Protein AF-A0AAN7PY19-F1 (afdb_monomer_lite)

Foldseek 3Di:
DFDQKDKDQAEAWFKAWPPPRHTDDPVSYRHIDIGGRHPVDDTDIDGAQEKDKDFDDAPEQDPPDPDDDPPPPPGYHSVPGDMDIDHHHIPQRKHKYKDKAAPVDDPPCVVVVRIDIDIDIDGDD

Radius of gyration: 19.18 Å; chains: 1; bounding box: 53×42×46 Å

Sequence (125 aa):
MGARSVDVYFPEAPWFDYYTGDKLPSTWNKSYATVAAPLSTIPLFIRGGYILPEQAPATTTTKSARQFVLTLSVFVNSRLNPFGLIIALDEQGEASGSLFWDDGDSVDTIEKENYFLAKYTYSKE

pLDDT: mean 85.36, std 18.68, range [32.56, 98.25]

Organism: Mycteria americana (NCBI:txid33587)

Structure (mmCIF, N/CA/C/O backbone):
data_AF-A0AAN7PY19-F1
#
_entry.id   AF-A0AAN7PY19-F1
#
loop_
_atom_site.group_PDB
_atom_site.id
_atom_site.type_symbol
_atom_site.label_atom_id
_atom_site.label_alt_id
_atom_site.label_comp_id
_atom_site.label_asym_id
_atom_site.label_entity_id
_atom_site.label_seq_id
_atom_site.pdbx_PDB_ins_code
_atom_site.Cartn_x
_atom_site.Cartn_y
_atom_site.Cartn_z
_atom_site.occupancy
_atom_site.B_iso_or_equiv
_atom_site.auth_seq_id
_atom_site.auth_comp_id
_atom_site.auth_asym_id
_atom_site.auth_atom_id
_atom_site.pdbx_PDB_model_num
ATOM 1 N N . MET A 1 1 ? 10.216 17.914 -24.699 1.00 50.31 1 MET A N 1
ATOM 2 C CA . MET A 1 1 ? 9.909 17.289 -23.392 1.00 50.31 1 MET A CA 1
ATOM 3 C C . MET A 1 1 ? 8.891 16.180 -23.609 1.00 50.31 1 MET A C 1
ATOM 5 O O . MET A 1 1 ? 8.025 16.356 -24.456 1.00 50.31 1 MET A O 1
ATOM 9 N N . GLY A 1 2 ? 9.009 15.049 -22.909 1.00 75.62 2 GLY A N 1
ATOM 10 C CA . GLY A 1 2 ? 8.122 13.900 -23.126 1.00 75.62 2 GLY A CA 1
ATOM 11 C C . GLY A 1 2 ? 8.669 12.571 -22.612 1.00 75.62 2 GLY A C 1
ATOM 12 O O . GLY A 1 2 ? 8.530 11.575 -23.312 1.00 75.62 2 GLY A O 1
ATOM 13 N N . ALA A 1 3 ? 9.300 12.545 -21.432 1.00 82.31 3 ALA A N 1
ATOM 14 C CA . ALA A 1 3 ? 9.739 11.283 -20.836 1.00 82.31 3 ALA A CA 1
ATOM 15 C C . ALA A 1 3 ? 8.540 10.327 -20.681 1.00 82.31 3 ALA A C 1
ATOM 17 O O . ALA A 1 3 ? 7.414 10.762 -20.411 1.00 82.31 3 ALA A O 1
ATOM 18 N N . ARG A 1 4 ? 8.779 9.043 -20.949 1.00 92.88 4 ARG A N 1
ATOM 19 C CA . ARG A 1 4 ? 7.794 7.949 -20.847 1.00 92.88 4 ARG A CA 1
ATOM 20 C C . ARG A 1 4 ? 8.277 6.843 -19.914 1.00 92.88 4 ARG A C 1
ATOM 22 O O . ARG A 1 4 ? 7.735 5.743 -19.925 1.00 92.88 4 ARG A O 1
ATOM 29 N N . SER A 1 5 ? 9.322 7.134 -19.154 1.00 95.62 5 SER A N 1
ATOM 30 C CA . SER A 1 5 ? 9.946 6.242 -18.195 1.00 95.62 5 SER A CA 1
ATOM 31 C C . SER A 1 5 ? 10.598 7.058 -17.088 1.00 95.62 5 SER A C 1
ATOM 33 O O . SER A 1 5 ? 10.902 8.241 -17.275 1.00 95.62 5 SER A O 1
ATOM 35 N N . VAL A 1 6 ? 10.800 6.420 -15.943 1.00 95.25 6 VAL A N 1
ATOM 36 C CA . VAL A 1 6 ? 11.443 7.002 -14.766 1.00 95.25 6 VAL A CA 1
ATOM 37 C C . VAL A 1 6 ? 12.299 5.938 -14.086 1.00 95.25 6 VAL A C 1
ATOM 39 O O . VAL A 1 6 ? 11.898 4.778 -14.018 1.00 95.25 6 VAL A O 1
ATOM 42 N N . ASP A 1 7 ? 13.475 6.328 -13.601 1.00 97.00 7 ASP A N 1
ATOM 43 C CA . ASP A 1 7 ? 14.305 5.457 -12.771 1.00 97.00 7 ASP A CA 1
ATOM 44 C C . ASP A 1 7 ? 13.805 5.518 -11.327 1.00 97.00 7 ASP A C 1
ATOM 46 O O . ASP A 1 7 ? 13.740 6.588 -10.719 1.00 97.00 7 ASP A O 1
ATOM 50 N N . VAL A 1 8 ? 13.432 4.361 -10.786 1.00 97.25 8 VAL A N 1
ATOM 51 C CA . VAL A 1 8 ? 12.865 4.213 -9.443 1.00 97.25 8 VAL A CA 1
ATOM 52 C C . VAL A 1 8 ? 13.800 3.351 -8.615 1.00 97.25 8 VAL A C 1
ATOM 54 O O . VAL A 1 8 ? 14.204 2.278 -9.057 1.00 97.25 8 VAL A O 1
ATOM 57 N N . TYR A 1 9 ? 14.133 3.808 -7.411 1.00 98.00 9 TYR A N 1
ATOM 58 C CA . TYR A 1 9 ? 14.809 2.975 -6.424 1.00 98.00 9 TYR A CA 1
ATOM 59 C C . TYR A 1 9 ? 13.787 2.150 -5.647 1.00 98.00 9 TYR A C 1
ATOM 61 O O . TYR A 1 9 ? 12.854 2.716 -5.074 1.00 98.00 9 TYR A O 1
ATOM 69 N N . PHE A 1 10 ? 13.995 0.839 -5.575 1.00 98.19 10 PHE A N 1
ATOM 70 C CA . PHE A 1 10 ? 13.167 -0.075 -4.795 1.00 98.19 10 PHE A CA 1
ATOM 71 C C . PHE A 1 10 ? 13.931 -0.540 -3.543 1.00 98.19 10 PHE A C 1
ATOM 73 O O . PHE A 1 10 ? 14.919 -1.270 -3.653 1.00 98.19 10 PHE A O 1
ATOM 80 N N . PRO A 1 11 ? 13.505 -0.125 -2.334 1.00 97.81 11 PRO A N 1
ATOM 81 C CA . PRO A 1 11 ? 14.076 -0.598 -1.071 1.00 97.81 11 PRO A CA 1
ATOM 82 C C . PRO A 1 11 ? 13.900 -2.105 -0.838 1.00 97.81 11 PRO A C 1
ATOM 84 O O . PRO A 1 11 ? 13.160 -2.765 -1.563 1.00 97.81 11 PRO A O 1
ATOM 87 N N . GLU A 1 12 ? 14.528 -2.615 0.230 1.00 96.50 12 GLU A N 1
ATOM 88 C CA . GLU A 1 12 ? 14.448 -4.025 0.637 1.00 96.50 12 GLU A CA 1
ATOM 89 C C . GLU A 1 12 ? 13.019 -4.489 0.946 1.00 96.50 12 GLU A C 1
ATOM 91 O O . GLU A 1 12 ? 12.528 -4.290 2.062 1.00 96.50 12 GLU A O 1
ATOM 96 N N . ALA A 1 13 ? 12.353 -5.082 -0.046 1.00 96.31 13 ALA A N 1
ATOM 97 C CA . ALA A 1 13 ? 11.045 -5.719 0.075 1.00 96.31 13 ALA A CA 1
ATOM 98 C C . ALA A 1 13 ? 10.630 -6.399 -1.244 1.00 96.31 13 ALA A C 1
ATOM 100 O O . ALA A 1 13 ? 11.119 -6.032 -2.317 1.00 96.31 13 ALA A O 1
ATOM 101 N N . PRO A 1 14 ? 9.655 -7.321 -1.201 1.00 96.62 14 PRO A N 1
ATOM 102 C CA . PRO A 1 14 ? 8.835 -7.604 -2.368 1.00 96.62 14 PRO A CA 1
ATOM 103 C C . PRO A 1 14 ? 7.953 -6.390 -2.696 1.00 96.62 14 PRO A C 1
ATOM 105 O O . PRO A 1 14 ? 7.377 -5.760 -1.807 1.00 96.62 14 PRO A O 1
ATOM 108 N N . TRP A 1 15 ? 7.832 -6.084 -3.984 1.00 98.12 15 TRP A N 1
ATOM 109 C CA . TRP A 1 15 ? 7.018 -4.988 -4.509 1.00 98.12 15 TRP A CA 1
ATOM 110 C C . TRP A 1 15 ? 6.031 -5.526 -5.540 1.00 98.12 15 TRP A C 1
ATOM 112 O O . TRP A 1 15 ? 6.348 -6.476 -6.256 1.00 98.12 15 TRP A O 1
ATOM 122 N N . PHE A 1 16 ? 4.854 -4.916 -5.618 1.00 97.81 16 PHE A N 1
ATOM 123 C CA . PHE A 1 16 ? 3.777 -5.301 -6.526 1.00 97.81 16 PHE A CA 1
ATOM 124 C C . PHE A 1 16 ? 3.303 -4.085 -7.317 1.00 97.81 16 PHE A C 1
ATOM 126 O O . PHE A 1 16 ? 3.230 -2.989 -6.759 1.00 97.81 16 PHE A O 1
ATOM 133 N N . ASP A 1 17 ? 2.978 -4.263 -8.595 1.00 96.94 17 ASP A N 1
ATOM 134 C CA . ASP A 1 17 ? 2.302 -3.230 -9.382 1.00 96.94 17 ASP A CA 1
ATOM 135 C C . ASP A 1 17 ? 0.888 -3.004 -8.826 1.00 96.94 17 ASP A C 1
ATOM 137 O O . ASP A 1 17 ? 0.125 -3.954 -8.650 1.00 96.94 17 ASP A O 1
ATOM 141 N N . TYR A 1 18 ? 0.539 -1.752 -8.517 1.00 94.94 18 TYR A N 1
ATOM 142 C CA . TYR A 1 18 ? -0.764 -1.422 -7.930 1.00 94.94 18 TYR A CA 1
ATOM 143 C C . TYR A 1 18 ? -1.937 -1.752 -8.867 1.00 94.94 18 TYR A C 1
ATOM 145 O O . TYR A 1 18 ? -3.010 -2.121 -8.398 1.00 94.94 18 TYR A O 1
ATOM 153 N N . TYR A 1 19 ? -1.753 -1.610 -10.180 1.00 93.19 19 TYR A N 1
ATOM 154 C CA . TYR A 1 19 ? -2.830 -1.744 -11.156 1.00 93.19 19 TYR A CA 1
ATOM 155 C C . TYR A 1 19 ? -3.070 -3.194 -11.569 1.00 93.19 19 TYR A C 1
ATOM 157 O O . TYR A 1 19 ? -4.222 -3.579 -11.765 1.00 93.19 19 TYR A O 1
ATOM 165 N N . THR A 1 20 ? -2.008 -3.988 -11.735 1.00 94.00 20 THR A N 1
ATOM 166 C CA . THR A 1 20 ? -2.132 -5.393 -12.162 1.00 94.00 20 THR A CA 1
ATOM 167 C C . THR A 1 20 ? -2.090 -6.384 -11.004 1.00 94.00 20 THR A C 1
ATOM 169 O O . THR A 1 20 ? -2.573 -7.505 -11.146 1.00 94.00 20 THR A O 1
ATOM 172 N N . GLY A 1 21 ? -1.534 -5.986 -9.856 1.00 93.44 21 GLY A N 1
ATOM 173 C CA . GLY A 1 21 ? -1.264 -6.879 -8.730 1.00 93.44 21 GLY A CA 1
ATOM 174 C C . GLY A 1 21 ? -0.051 -7.791 -8.945 1.00 93.44 21 GLY A C 1
ATOM 175 O O . GLY A 1 21 ? 0.247 -8.623 -8.085 1.00 93.44 21 GLY A O 1
ATOM 176 N N . ASP A 1 22 ? 0.664 -7.654 -10.066 1.00 96.06 22 ASP A N 1
ATOM 177 C CA . ASP A 1 22 ? 1.806 -8.507 -10.379 1.00 96.06 22 ASP A CA 1
ATOM 178 C C . ASP A 1 22 ? 2.993 -8.205 -9.467 1.00 96.06 22 ASP A C 1
ATOM 180 O O . ASP A 1 22 ? 3.343 -7.051 -9.211 1.00 96.06 22 ASP A O 1
ATOM 184 N N . LYS A 1 23 ? 3.672 -9.263 -9.017 1.00 96.62 23 LYS A N 1
ATOM 185 C CA . LYS A 1 23 ? 4.925 -9.136 -8.272 1.00 96.62 23 LYS A CA 1
ATOM 186 C C . LYS A 1 23 ? 6.040 -8.655 -9.203 1.00 96.62 23 LYS A C 1
ATOM 188 O O . LYS A 1 23 ? 6.285 -9.256 -10.249 1.00 96.62 23 LYS A O 1
ATOM 193 N N . LEU A 1 24 ? 6.757 -7.612 -8.793 1.00 97.19 24 LEU A N 1
ATOM 194 C CA . LEU A 1 24 ? 7.904 -7.091 -9.530 1.00 97.19 24 LEU A CA 1
ATOM 195 C C . LEU A 1 24 ? 9.110 -8.049 -9.465 1.00 97.19 24 LEU A C 1
ATOM 197 O O . LEU A 1 24 ? 9.233 -8.835 -8.517 1.00 97.19 24 LEU A O 1
ATOM 201 N N . PRO A 1 25 ? 10.036 -7.978 -10.442 1.00 97.12 25 PRO A N 1
ATOM 202 C CA . PRO A 1 25 ? 11.239 -8.803 -10.448 1.00 97.12 25 PRO A CA 1
ATOM 203 C C . PRO A 1 25 ? 12.077 -8.633 -9.175 1.00 97.12 25 PRO A C 1
ATOM 205 O O . PRO A 1 25 ? 12.399 -7.519 -8.768 1.00 97.12 25 PRO A O 1
ATOM 208 N N . SER A 1 26 ? 12.520 -9.745 -8.584 1.00 94.06 26 SER A N 1
ATOM 209 C CA . SER A 1 26 ? 13.378 -9.725 -7.388 1.00 94.06 26 SER A CA 1
ATOM 210 C C . SER A 1 26 ? 14.739 -9.060 -7.623 1.00 94.06 26 SER A C 1
ATOM 212 O O . SER A 1 26 ? 15.365 -8.603 -6.673 1.00 94.06 26 SER A O 1
ATOM 214 N N . THR A 1 27 ? 15.186 -8.951 -8.877 1.00 95.69 27 THR A N 1
ATOM 215 C CA . THR A 1 27 ? 16.412 -8.233 -9.260 1.00 95.69 27 THR A CA 1
ATOM 216 C C . THR A 1 27 ? 16.338 -6.727 -9.006 1.00 95.69 27 THR A C 1
ATOM 218 O O . THR A 1 27 ? 17.375 -6.069 -8.938 1.00 95.69 27 THR A O 1
ATOM 221 N N . TRP A 1 28 ? 15.133 -6.173 -8.854 1.00 96.56 28 TRP A N 1
ATOM 222 C CA . TRP A 1 28 ? 14.927 -4.757 -8.542 1.00 96.56 28 TRP A CA 1
ATOM 223 C C . TRP A 1 28 ? 15.082 -4.473 -7.044 1.00 96.56 28 TRP A C 1
ATOM 225 O O . TRP A 1 28 ? 15.194 -3.324 -6.634 1.00 96.56 28 TRP A O 1
ATOM 235 N N . ASN A 1 29 ? 15.118 -5.513 -6.209 1.00 95.31 29 ASN A N 1
ATOM 236 C CA . ASN A 1 29 ? 15.239 -5.361 -4.769 1.00 95.31 29 ASN A CA 1
ATOM 237 C C . ASN A 1 29 ? 16.585 -4.707 -4.389 1.00 95.31 29 ASN A C 1
ATOM 239 O O . ASN A 1 29 ? 17.642 -5.153 -4.841 1.00 95.31 29 ASN A O 1
ATOM 243 N N . LYS A 1 30 ? 16.547 -3.656 -3.554 1.00 97.00 30 LYS A N 1
ATOM 244 C CA . LYS A 1 30 ? 17.701 -2.809 -3.183 1.00 97.00 30 LYS A CA 1
ATOM 245 C C . LYS A 1 30 ? 18.426 -2.182 -4.379 1.00 97.00 30 LYS A C 1
ATOM 247 O O . LYS A 1 30 ? 19.632 -1.933 -4.311 1.00 97.00 30 LYS A O 1
ATOM 252 N N . SER A 1 31 ? 17.731 -1.936 -5.484 1.00 97.69 31 SER A N 1
ATOM 253 C CA . SER A 1 31 ? 18.352 -1.399 -6.691 1.00 97.69 31 SER A CA 1
ATOM 254 C C . SER A 1 31 ? 17.453 -0.394 -7.408 1.00 97.69 31 SER A C 1
ATOM 256 O O . SER A 1 31 ? 16.306 -0.154 -7.028 1.00 97.69 31 SER A O 1
ATOM 258 N N . TYR A 1 32 ? 18.025 0.271 -8.411 1.00 97.88 32 TYR A N 1
ATOM 259 C CA . TYR A 1 32 ? 17.270 1.115 -9.328 1.00 97.88 32 TYR A CA 1
ATOM 260 C C . TYR A 1 32 ? 16.768 0.279 -10.503 1.00 97.88 32 TYR A C 1
ATOM 262 O O . TYR A 1 32 ? 17.510 -0.543 -11.043 1.00 97.88 32 TYR A O 1
ATOM 270 N N . ALA A 1 33 ? 15.546 0.555 -10.946 1.00 97.50 33 ALA A N 1
ATOM 271 C CA . ALA A 1 33 ? 15.006 0.031 -12.189 1.00 97.50 33 ALA A CA 1
ATOM 272 C C . ALA A 1 33 ? 14.325 1.137 -12.996 1.00 97.50 33 ALA A C 1
ATOM 274 O O . ALA A 1 33 ? 13.641 2.002 -12.445 1.00 97.50 33 ALA A O 1
ATOM 275 N N . THR A 1 34 ? 14.496 1.088 -14.316 1.00 97.38 34 THR A N 1
ATOM 276 C CA . THR A 1 34 ? 13.777 1.964 -15.241 1.00 97.38 34 THR A CA 1
ATOM 277 C C . THR A 1 34 ? 12.374 1.412 -15.465 1.00 97.38 34 THR A C 1
ATOM 279 O O . THR A 1 34 ? 12.195 0.327 -16.019 1.00 97.38 34 THR A O 1
ATOM 282 N N . VAL A 1 35 ? 11.369 2.177 -15.053 1.00 96.62 35 VAL A N 1
ATOM 283 C CA . VAL A 1 35 ? 9.951 1.811 -15.116 1.00 96.62 35 VAL A CA 1
ATOM 284 C C . VAL A 1 35 ? 9.260 2.617 -16.211 1.00 96.62 35 VAL A C 1
ATOM 286 O O . VAL A 1 35 ? 9.550 3.799 -16.394 1.00 96.62 35 VAL A O 1
ATOM 289 N N . ALA A 1 36 ? 8.315 2.002 -16.925 1.00 95.50 36 ALA A N 1
ATOM 290 C CA . ALA A 1 36 ? 7.435 2.717 -17.845 1.00 95.50 36 ALA A CA 1
ATOM 291 C C . ALA A 1 36 ? 6.520 3.706 -17.093 1.00 95.50 36 ALA A C 1
ATOM 293 O O . ALA A 1 36 ? 5.819 3.348 -16.153 1.00 95.50 36 ALA A O 1
ATOM 294 N N . ALA A 1 37 ? 6.498 4.952 -17.552 1.00 94.94 37 ALA A N 1
ATOM 295 C CA . ALA A 1 37 ? 5.659 6.036 -17.048 1.00 94.94 37 ALA A CA 1
ATOM 296 C C . ALA A 1 37 ? 5.023 6.774 -18.242 1.00 94.94 37 ALA A C 1
ATOM 298 O O . ALA A 1 37 ? 5.424 7.898 -18.574 1.00 94.94 37 ALA A O 1
ATOM 299 N N . PRO A 1 38 ? 4.109 6.123 -18.991 1.00 93.44 38 PRO A N 1
ATOM 300 C CA . PRO A 1 38 ? 3.412 6.772 -20.096 1.00 93.44 38 PRO A CA 1
ATOM 301 C C . PRO A 1 38 ? 2.581 7.958 -19.581 1.00 93.44 38 PRO A C 1
ATOM 303 O O . PRO A 1 38 ? 2.199 8.000 -18.421 1.00 93.44 38 PRO A O 1
ATOM 306 N N . LEU A 1 39 ? 2.240 8.925 -20.442 1.00 92.62 39 LEU A N 1
ATOM 307 C CA . LEU A 1 39 ? 1.507 10.133 -20.005 1.00 92.62 39 LEU A CA 1
ATOM 308 C C . LEU A 1 39 ? 0.163 9.863 -19.325 1.00 92.62 39 LEU A C 1
ATOM 310 O O . LEU A 1 39 ? -0.328 10.721 -18.600 1.00 92.62 39 LEU A O 1
ATOM 314 N N . SER A 1 40 ? -0.451 8.718 -19.607 1.00 91.88 40 SER A N 1
ATOM 315 C CA . SER A 1 40 ? -1.735 8.320 -19.039 1.00 91.88 40 SER A CA 1
ATOM 316 C C . SER A 1 40 ? -1.620 7.660 -17.667 1.00 91.88 40 SER A C 1
ATOM 318 O O . SER A 1 40 ? -2.651 7.408 -17.051 1.00 91.88 40 SER A O 1
ATOM 320 N N . THR A 1 41 ? -0.410 7.320 -17.208 1.00 89.25 41 THR A N 1
ATOM 321 C CA . THR A 1 41 ? -0.231 6.429 -16.058 1.00 89.25 41 THR A CA 1
ATOM 322 C C . THR A 1 41 ? 0.969 6.841 -15.220 1.00 89.25 41 THR A C 1
ATOM 324 O O . THR A 1 41 ? 2.100 6.905 -15.699 1.00 89.25 41 THR A O 1
ATOM 327 N N . ILE A 1 42 ? 0.714 7.074 -13.936 1.00 93.75 42 ILE A N 1
ATOM 328 C CA . ILE A 1 42 ? 1.760 7.248 -12.931 1.00 93.75 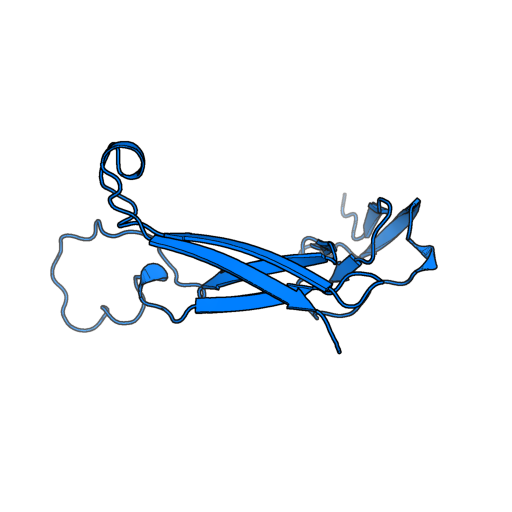42 ILE A CA 1
ATOM 329 C C . ILE A 1 42 ? 2.056 5.858 -12.356 1.00 93.75 42 ILE A C 1
ATOM 331 O O . ILE A 1 42 ? 1.114 5.202 -11.922 1.00 93.75 42 ILE A O 1
ATOM 335 N N . PRO A 1 43 ? 3.311 5.380 -12.350 1.00 95.06 43 PRO A N 1
ATOM 336 C CA . PRO A 1 43 ? 3.632 4.084 -11.764 1.00 95.06 43 PRO A CA 1
ATOM 337 C C . PRO A 1 43 ? 3.429 4.120 -10.244 1.00 95.06 43 PRO A C 1
ATOM 339 O O . PRO A 1 43 ? 3.942 5.011 -9.563 1.00 95.06 43 PRO A O 1
ATOM 342 N N . LEU A 1 44 ? 2.683 3.148 -9.720 1.00 96.50 44 LEU A N 1
ATOM 343 C CA . LEU A 1 44 ? 2.391 2.990 -8.297 1.00 96.50 44 LEU A CA 1
ATOM 344 C C . LEU A 1 44 ? 2.704 1.559 -7.875 1.00 96.50 44 LEU A C 1
ATOM 346 O O . LEU A 1 44 ? 2.362 0.610 -8.579 1.00 96.50 44 LEU A O 1
ATOM 350 N N . PHE A 1 45 ? 3.327 1.418 -6.707 1.00 97.38 45 PHE A N 1
ATOM 351 C CA . PHE A 1 45 ? 3.789 0.129 -6.210 1.00 97.38 45 PHE A CA 1
ATOM 352 C C . PHE A 1 45 ? 3.369 -0.095 -4.767 1.00 97.38 45 PHE A C 1
ATOM 354 O O . PHE A 1 45 ? 3.485 0.798 -3.926 1.00 97.38 45 PHE A O 1
ATOM 361 N N . ILE A 1 46 ? 2.920 -1.312 -4.479 1.00 97.75 46 ILE A N 1
ATOM 362 C CA . ILE A 1 46 ? 2.552 -1.755 -3.139 1.00 97.75 46 ILE A CA 1
ATOM 363 C C . ILE A 1 46 ? 3.714 -2.560 -2.567 1.00 97.75 46 ILE A C 1
ATOM 365 O O . ILE A 1 46 ? 4.234 -3.473 -3.211 1.00 97.75 46 ILE A O 1
ATOM 369 N N . ARG A 1 47 ? 4.123 -2.227 -1.345 1.00 97.88 47 ARG A N 1
ATOM 370 C CA . ARG A 1 47 ? 5.111 -3.003 -0.596 1.00 97.88 47 ARG A CA 1
ATOM 371 C C . ARG A 1 47 ? 4.449 -4.263 -0.034 1.00 97.88 47 ARG A C 1
ATOM 373 O O . ARG A 1 47 ? 3.388 -4.162 0.575 1.00 97.88 47 ARG A O 1
ATOM 380 N N . GLY A 1 48 ? 5.077 -5.424 -0.189 1.00 97.62 48 GLY A N 1
ATOM 381 C CA . GLY A 1 48 ? 4.629 -6.643 0.487 1.00 97.62 48 GLY A CA 1
ATOM 382 C C . GLY A 1 48 ? 4.819 -6.579 2.005 1.00 97.62 48 GLY A C 1
ATOM 383 O O . GLY A 1 48 ? 5.630 -5.801 2.511 1.00 97.62 48 GLY A O 1
ATOM 384 N N . GLY A 1 49 ? 4.043 -7.385 2.721 1.00 97.12 49 GLY A N 1
ATOM 385 C CA . GLY A 1 49 ? 3.907 -7.355 4.178 1.00 97.12 49 GLY A CA 1
ATOM 386 C C . GLY A 1 49 ? 2.747 -6.484 4.666 1.00 97.12 49 GLY A C 1
ATOM 387 O O . GLY A 1 49 ? 2.537 -6.369 5.874 1.00 97.12 49 GLY A O 1
ATOM 388 N N . TYR A 1 50 ? 1.971 -5.882 3.756 1.00 97.69 50 TYR A N 1
ATOM 389 C CA . TYR A 1 50 ? 0.941 -4.903 4.100 1.00 97.69 50 TYR A CA 1
ATOM 390 C C . TYR A 1 50 ? -0.441 -5.256 3.546 1.00 97.69 50 TYR A C 1
ATOM 392 O O . TYR A 1 50 ? -0.590 -5.710 2.411 1.00 97.69 50 TYR A O 1
ATOM 400 N N . ILE A 1 51 ? -1.463 -5.001 4.366 1.00 97.69 51 ILE A N 1
ATOM 401 C CA . ILE A 1 51 ? -2.878 -5.077 3.997 1.00 97.69 51 ILE A CA 1
ATOM 402 C C . ILE A 1 51 ? -3.417 -3.654 3.881 1.00 97.69 51 ILE A C 1
ATOM 404 O O . ILE A 1 51 ? -3.414 -2.907 4.862 1.00 97.69 51 ILE A O 1
ATOM 408 N N . LEU A 1 52 ? -3.889 -3.284 2.692 1.00 95.81 52 LEU A N 1
ATOM 409 C CA . LEU A 1 52 ? -4.433 -1.960 2.409 1.00 95.81 52 LEU A CA 1
ATOM 410 C C . LEU A 1 52 ? -5.959 -2.035 2.273 1.00 95.81 52 LEU A C 1
ATOM 412 O O . LEU A 1 52 ? -6.445 -2.764 1.405 1.00 95.81 52 LEU A O 1
ATOM 416 N N . PRO A 1 53 ? -6.727 -1.300 3.094 1.00 93.38 53 PRO A N 1
ATOM 417 C CA . PRO A 1 53 ? -8.152 -1.144 2.867 1.00 93.38 53 PRO A CA 1
ATOM 418 C C . PRO A 1 53 ? -8.414 -0.175 1.717 1.00 93.38 53 PRO A C 1
ATOM 420 O O . PRO A 1 53 ? -7.787 0.879 1.612 1.00 93.38 53 PRO A O 1
ATOM 423 N N . GLU A 1 54 ? -9.392 -0.510 0.887 1.00 88.69 54 GLU A N 1
ATOM 424 C CA . GLU A 1 54 ? -9.855 0.340 -0.203 1.00 88.69 54 GLU A CA 1
ATOM 425 C C . GLU A 1 54 ? -11.382 0.423 -0.230 1.00 88.69 54 GLU A C 1
ATOM 427 O O . GLU A 1 54 ? -12.091 -0.412 0.332 1.00 88.69 54 GLU A O 1
ATOM 432 N N . GLN A 1 55 ? -11.902 1.458 -0.881 1.00 84.06 55 GLN A N 1
ATOM 433 C CA . GLN A 1 55 ? -13.319 1.590 -1.203 1.00 84.06 55 GLN A CA 1
ATOM 434 C C . GLN A 1 55 ? -13.448 1.863 -2.691 1.00 84.06 55 GLN A C 1
ATOM 436 O O . GLN A 1 55 ? -12.653 2.623 -3.251 1.00 84.06 55 GLN A O 1
ATOM 441 N N . ALA A 1 56 ? -14.472 1.282 -3.321 1.00 77.50 56 ALA A N 1
ATOM 442 C CA . ALA A 1 56 ? -14.721 1.538 -4.733 1.00 77.50 56 ALA A CA 1
ATOM 443 C C . ALA A 1 56 ? -14.877 3.055 -4.973 1.00 77.50 56 ALA A C 1
ATOM 445 O O . ALA A 1 56 ? -15.586 3.729 -4.211 1.00 77.50 56 ALA A O 1
ATOM 446 N N . PRO A 1 57 ? -14.229 3.616 -6.006 1.00 74.44 57 PRO A N 1
ATOM 447 C CA . PRO A 1 57 ? -14.235 5.053 -6.232 1.00 74.44 57 PRO A CA 1
ATOM 448 C C . PRO A 1 57 ? -15.645 5.561 -6.569 1.00 74.44 57 PRO A C 1
ATOM 450 O O . PRO A 1 57 ? -16.434 4.885 -7.225 1.00 74.44 57 PRO A O 1
ATOM 453 N N . ALA A 1 58 ? -15.946 6.788 -6.148 1.00 65.44 58 ALA A N 1
ATOM 454 C CA . ALA A 1 58 ? -17.100 7.567 -6.597 1.00 65.44 58 ALA A CA 1
ATOM 455 C C . ALA A 1 58 ? -16.631 8.984 -6.953 1.00 65.44 58 ALA A C 1
ATOM 457 O O . ALA A 1 58 ? -15.552 9.408 -6.540 1.00 65.44 58 ALA A O 1
ATOM 458 N N . THR A 1 59 ? -17.432 9.739 -7.706 1.00 61.66 59 THR A N 1
ATOM 459 C CA . THR A 1 59 ? -17.041 11.072 -8.202 1.00 61.66 59 THR A CA 1
ATOM 460 C C . THR A 1 59 ? -16.903 12.136 -7.105 1.00 61.66 59 THR A C 1
ATOM 462 O O . THR A 1 59 ? -16.352 13.200 -7.370 1.00 61.66 59 THR A O 1
ATOM 465 N N . THR A 1 60 ? -17.386 11.873 -5.886 1.00 55.81 60 THR A N 1
ATOM 466 C CA . THR A 1 60 ? -17.288 12.767 -4.720 1.00 55.81 60 THR A CA 1
ATOM 467 C C . THR A 1 60 ? -17.178 11.975 -3.412 1.00 55.81 60 THR A C 1
ATOM 469 O O . THR A 1 60 ? -17.779 10.909 -3.270 1.00 55.81 60 THR A O 1
ATOM 472 N N . THR A 1 61 ? -16.454 12.523 -2.431 1.00 52.62 61 THR A N 1
ATOM 473 C CA . THR A 1 61 ? -16.296 11.957 -1.076 1.00 52.62 61 THR A CA 1
ATOM 474 C C . THR A 1 61 ? -17.227 12.593 -0.026 1.00 52.62 61 THR A C 1
ATOM 476 O O . THR A 1 61 ? -17.163 12.222 1.144 1.00 52.62 61 THR A O 1
ATOM 479 N N . THR A 1 62 ? -18.090 13.554 -0.392 1.00 50.81 62 THR A N 1
ATOM 480 C CA . THR A 1 62 ? -18.667 14.506 0.582 1.00 50.81 62 THR A CA 1
ATOM 481 C C . THR A 1 62 ? -20.151 14.306 0.922 1.00 50.81 62 THR A C 1
ATOM 483 O O . THR A 1 62 ? -21.025 14.333 0.054 1.00 50.81 62 THR A O 1
ATOM 486 N N . LYS A 1 63 ? -20.448 14.275 2.232 1.00 47.50 63 LYS A N 1
ATOM 487 C CA . LYS A 1 63 ? -21.746 14.622 2.843 1.00 47.50 63 LYS A CA 1
ATOM 488 C C . LYS A 1 63 ? -21.901 16.152 3.003 1.00 47.50 63 LYS A C 1
ATOM 490 O O . LYS A 1 63 ? -22.019 16.662 4.108 1.00 47.50 63 LYS A O 1
ATOM 495 N N . SER A 1 64 ? -21.961 16.911 1.911 1.00 35.06 64 SER A N 1
ATOM 496 C CA . SER A 1 64 ? -22.422 18.315 1.978 1.00 35.06 64 SER A CA 1
ATOM 497 C C . SER A 1 64 ? -23.226 18.763 0.757 1.00 35.06 64 SER A C 1
ATOM 499 O O . SER A 1 64 ? -23.259 19.937 0.409 1.00 35.06 64 SER A O 1
ATOM 501 N N . ALA A 1 65 ? -23.981 17.848 0.147 1.00 39.56 65 ALA A N 1
ATOM 502 C CA . ALA A 1 65 ? -25.072 18.222 -0.747 1.00 39.56 65 ALA A CA 1
ATOM 503 C C . ALA A 1 65 ? -26.395 18.295 0.039 1.00 39.56 65 ALA A C 1
ATOM 505 O O . ALA A 1 65 ? -27.228 17.391 -0.021 1.00 39.56 65 ALA A O 1
ATOM 506 N N . ARG A 1 66 ? -26.641 19.402 0.755 1.00 42.34 66 ARG A N 1
ATOM 507 C CA . ARG A 1 66 ? -28.031 19.877 0.846 1.00 42.34 66 ARG A CA 1
ATOM 508 C C . ARG A 1 66 ? -28.379 20.392 -0.550 1.00 42.34 66 ARG A C 1
ATOM 510 O O . ARG A 1 66 ? -27.964 21.493 -0.873 1.00 42.34 66 ARG A O 1
ATOM 517 N N . GLN A 1 67 ? -29.061 19.581 -1.363 1.00 32.56 67 GLN A N 1
ATOM 518 C CA . GLN A 1 67 ? -30.249 19.987 -2.130 1.00 32.56 67 GLN A CA 1
ATOM 519 C C . GLN A 1 67 ? -30.766 18.840 -3.024 1.00 32.56 67 GLN A C 1
ATOM 521 O O . GLN A 1 67 ? -30.184 18.492 -4.043 1.00 32.56 67 GLN A O 1
ATOM 526 N N . PHE A 1 68 ? -31.902 18.277 -2.611 1.00 47.97 68 PHE A N 1
ATOM 527 C CA . PHE A 1 68 ? -33.109 18.036 -3.413 1.00 47.97 68 PHE A CA 1
ATOM 528 C C . PHE A 1 68 ? -32.954 17.773 -4.930 1.00 47.97 68 PHE A C 1
ATOM 530 O O . PHE A 1 68 ? -33.292 18.646 -5.715 1.00 47.97 68 PHE A O 1
ATOM 537 N N . VAL A 1 69 ? -32.585 16.553 -5.347 1.00 32.62 69 VAL A N 1
ATOM 538 C CA . VAL A 1 69 ? -33.147 15.908 -6.559 1.00 32.62 69 VAL A CA 1
ATOM 539 C C . VAL A 1 69 ? -33.144 14.386 -6.360 1.00 32.62 69 VAL A C 1
ATOM 541 O O . VAL A 1 69 ? -32.110 13.722 -6.434 1.00 32.62 69 VAL A O 1
ATOM 544 N N . LEU A 1 70 ? -34.328 13.826 -6.111 1.00 44.69 70 LEU A N 1
ATOM 545 C CA . LEU A 1 70 ? -34.595 12.388 -6.133 1.00 44.69 70 LEU A CA 1
ATOM 546 C C . LEU A 1 70 ? -34.459 11.904 -7.584 1.00 44.69 70 LEU A C 1
ATOM 548 O O . LEU A 1 70 ? -35.337 12.211 -8.381 1.00 44.69 70 LEU A O 1
ATOM 552 N N . THR A 1 71 ? -33.334 11.258 -7.924 1.00 37.84 71 THR A N 1
ATOM 553 C CA . THR A 1 71 ? -33.083 10.257 -9.008 1.00 37.84 71 THR A CA 1
ATOM 554 C C . THR A 1 71 ? -31.565 10.133 -9.306 1.00 37.84 71 THR A C 1
ATOM 556 O O . THR A 1 71 ? -31.127 9.126 -9.847 1.00 37.84 71 THR A O 1
ATOM 559 N N . LEU A 1 72 ? -30.717 11.078 -8.863 1.00 39.94 72 LEU A N 1
ATOM 560 C CA . LEU A 1 72 ? -29.244 11.045 -9.046 1.00 39.94 72 LEU A CA 1
ATOM 561 C C . LEU A 1 72 ? -28.445 10.545 -7.819 1.00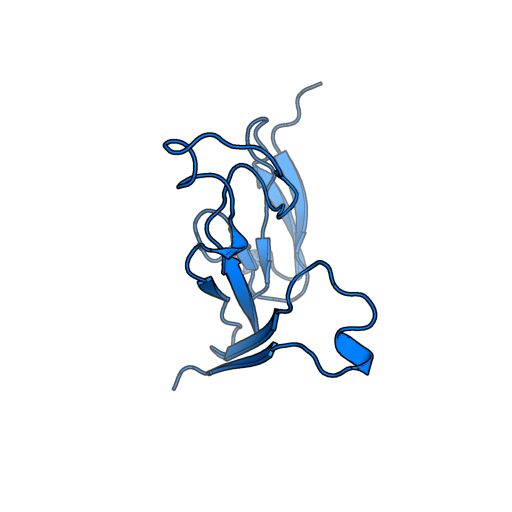 39.94 72 LEU A C 1
ATOM 563 O O . LEU A 1 72 ? -27.222 10.647 -7.784 1.00 39.94 72 LEU A O 1
ATOM 567 N N . SER A 1 73 ? -29.102 10.007 -6.791 1.00 42.03 73 SER A N 1
ATOM 568 C CA . SER A 1 73 ? -28.482 9.748 -5.477 1.00 42.03 73 SER A CA 1
ATOM 569 C C . SER A 1 73 ? -27.686 8.438 -5.357 1.00 42.03 73 SER A C 1
ATOM 571 O O . SER A 1 73 ? -27.184 8.151 -4.277 1.00 42.03 73 SER A O 1
ATOM 573 N N . VAL A 1 74 ? -27.547 7.644 -6.425 1.00 42.22 74 VAL A N 1
ATOM 574 C CA . VAL A 1 74 ? -26.834 6.347 -6.365 1.00 42.22 74 VAL A CA 1
ATOM 575 C C . VAL A 1 74 ? -25.320 6.489 -6.617 1.00 42.22 74 VAL A C 1
ATOM 577 O O . VAL A 1 74 ? -24.561 5.597 -6.266 1.00 42.22 74 VAL A O 1
ATOM 580 N N . PHE A 1 75 ? -24.843 7.625 -7.143 1.00 43.66 75 PHE A N 1
ATOM 581 C CA . PHE A 1 75 ? -23.447 7.773 -7.602 1.00 43.66 75 PHE A CA 1
ATOM 582 C C . PHE A 1 75 ? -22.570 8.743 -6.786 1.00 43.66 75 PHE A C 1
ATOM 584 O O . PHE A 1 75 ? -21.463 9.065 -7.207 1.00 43.66 75 PHE A O 1
ATOM 591 N N . VAL A 1 76 ? -23.035 9.240 -5.634 1.00 51.91 76 VAL A N 1
ATOM 592 C CA . VAL A 1 76 ? -22.464 10.470 -5.034 1.00 51.91 76 VAL A CA 1
ATOM 593 C C . VAL A 1 76 ? -21.633 10.232 -3.760 1.00 51.91 76 VAL A C 1
ATOM 595 O O . VAL A 1 76 ? -21.067 11.179 -3.222 1.00 51.91 76 VAL A O 1
ATOM 598 N N . ASN A 1 77 ? -21.509 8.999 -3.248 1.00 62.44 77 ASN A N 1
ATOM 599 C CA . ASN A 1 77 ? -20.776 8.775 -1.993 1.00 62.44 77 ASN A CA 1
ATOM 600 C C . ASN A 1 77 ? -19.963 7.473 -1.967 1.00 62.44 77 ASN A C 1
ATOM 602 O O . ASN A 1 77 ? -20.519 6.401 -1.734 1.00 62.44 77 ASN A O 1
ATOM 606 N N . SER A 1 78 ? -18.635 7.582 -2.101 1.00 72.56 78 SER A N 1
ATOM 607 C CA . SER A 1 78 ? -17.727 6.430 -1.981 1.00 72.56 78 SER A CA 1
ATOM 608 C C . SER A 1 78 ? -17.762 5.785 -0.593 1.00 72.56 78 SER A C 1
ATOM 610 O O . SER A 1 78 ? -17.522 4.590 -0.483 1.00 72.56 78 SER A O 1
ATOM 612 N N . ARG A 1 79 ? -18.145 6.525 0.462 1.00 78.94 79 ARG A N 1
ATOM 613 C CA . ARG A 1 79 ? -18.264 5.990 1.831 1.00 78.94 79 ARG A CA 1
ATOM 614 C C . ARG A 1 79 ? -19.435 5.015 2.006 1.00 78.94 79 ARG A C 1
ATOM 616 O O . ARG A 1 79 ? -19.525 4.376 3.049 1.00 78.94 79 ARG A O 1
ATOM 623 N N . LEU A 1 80 ? -20.346 4.935 1.031 1.00 77.44 80 LEU A N 1
ATOM 624 C CA . LEU A 1 80 ? -21.424 3.938 0.992 1.00 77.44 80 LEU A CA 1
ATOM 625 C C . LEU A 1 80 ? -21.050 2.705 0.163 1.00 77.44 80 LEU A C 1
ATOM 627 O O . LEU A 1 80 ? -21.794 1.724 0.171 1.00 77.44 80 LEU A O 1
ATOM 631 N N . ASN A 1 81 ? -19.926 2.752 -0.555 1.00 81.19 81 ASN A N 1
ATOM 632 C CA . ASN A 1 81 ? -19.484 1.624 -1.352 1.00 81.19 81 ASN A CA 1
ATOM 633 C C . ASN A 1 81 ? -18.892 0.529 -0.451 1.00 81.19 81 ASN A C 1
ATOM 635 O O . ASN A 1 81 ? -18.336 0.831 0.610 1.00 81.19 81 ASN A O 1
ATOM 639 N N . PRO A 1 82 ? -18.981 -0.746 -0.870 1.00 84.38 82 PRO A N 1
ATOM 640 C CA . PRO A 1 82 ? -18.321 -1.835 -0.169 1.00 84.38 82 PRO A CA 1
ATOM 641 C C . PRO A 1 82 ? -16.817 -1.589 -0.026 1.00 84.38 82 PRO A C 1
ATOM 643 O O . PRO A 1 82 ? -16.169 -1.050 -0.928 1.00 84.38 82 PRO A O 1
ATOM 646 N N . PHE A 1 83 ? -16.273 -2.026 1.105 1.00 87.06 83 PHE A N 1
ATOM 647 C CA . PHE A 1 83 ? -14.833 -2.080 1.314 1.00 87.06 83 PHE A CA 1
ATOM 648 C C . PHE A 1 83 ? -14.217 -3.272 0.576 1.00 87.06 83 PHE A C 1
ATOM 650 O O . PHE A 1 83 ? -14.808 -4.352 0.522 1.00 87.06 83 PHE A O 1
ATOM 657 N N . GLY A 1 84 ? -13.005 -3.069 0.070 1.00 89.31 84 GLY A N 1
ATOM 658 C CA . GLY A 1 84 ? -12.081 -4.102 -0.385 1.00 89.31 84 GLY A CA 1
ATOM 659 C C . GLY A 1 84 ? -10.822 -4.124 0.482 1.00 89.31 84 GLY A C 1
ATOM 660 O O . GLY A 1 84 ? -10.547 -3.180 1.227 1.00 89.31 84 GLY A O 1
ATOM 661 N N . LEU A 1 85 ? -10.059 -5.212 0.388 1.00 93.06 85 LEU A N 1
ATOM 662 C CA . LEU A 1 85 ? -8.727 -5.327 0.975 1.00 93.06 85 LEU A CA 1
ATOM 663 C C . LEU A 1 85 ? -7.754 -5.807 -0.101 1.00 93.06 85 LEU A C 1
ATOM 665 O O . LEU A 1 85 ? -7.983 -6.848 -0.718 1.00 93.06 85 LEU A O 1
ATOM 669 N N . ILE A 1 86 ? -6.638 -5.100 -0.256 1.00 96.25 86 ILE A N 1
ATOM 670 C CA . ILE A 1 86 ? -5.474 -5.592 -0.992 1.00 96.25 86 ILE A CA 1
ATOM 671 C C . ILE A 1 86 ? -4.519 -6.217 0.022 1.00 96.25 86 ILE A C 1
ATOM 673 O O . ILE A 1 86 ? -4.046 -5.536 0.930 1.00 96.25 86 ILE A O 1
ATOM 677 N N . ILE A 1 87 ? -4.230 -7.510 -0.130 1.00 96.69 87 ILE A N 1
ATOM 678 C CA . ILE A 1 87 ? -3.309 -8.258 0.736 1.00 96.69 87 ILE A CA 1
ATOM 679 C C . ILE A 1 87 ? -2.016 -8.507 -0.049 1.00 96.69 87 ILE A C 1
ATOM 68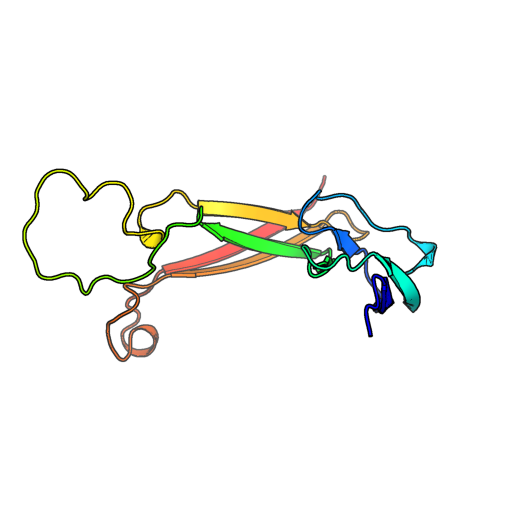1 O O . ILE A 1 87 ? -1.941 -9.440 -0.847 1.00 96.69 87 ILE A O 1
ATOM 685 N N . ALA A 1 88 ? -0.999 -7.669 0.162 1.00 96.62 88 ALA A N 1
ATOM 686 C CA . ALA A 1 88 ? 0.309 -7.828 -0.468 1.00 96.62 88 ALA A CA 1
ATOM 687 C C . ALA A 1 88 ? 1.237 -8.602 0.472 1.00 96.62 88 ALA A C 1
ATOM 689 O O . ALA A 1 88 ? 1.678 -8.068 1.488 1.00 96.62 88 ALA A O 1
ATOM 690 N N . LEU A 1 89 ? 1.529 -9.860 0.146 1.00 97.12 89 LEU A N 1
ATOM 691 C CA . LEU A 1 89 ? 2.336 -10.736 0.999 1.00 97.12 89 LEU A CA 1
ATOM 692 C C . LEU A 1 89 ? 3.827 -10.388 0.936 1.00 97.12 89 LEU A C 1
ATOM 694 O O . LEU A 1 89 ? 4.352 -10.033 -0.124 1.00 97.12 89 LEU A O 1
ATOM 698 N N . ASP A 1 90 ? 4.513 -10.506 2.069 1.00 95.81 90 ASP A N 1
ATOM 699 C CA . ASP A 1 90 ? 5.971 -10.449 2.131 1.00 95.81 90 ASP A CA 1
ATOM 700 C C . ASP A 1 90 ? 6.628 -11.776 1.691 1.00 95.81 90 ASP A C 1
ATOM 702 O O . ASP A 1 90 ? 6.008 -12.647 1.074 1.00 95.81 90 ASP A O 1
ATOM 706 N N . GLU A 1 91 ? 7.930 -11.912 1.946 1.00 94.50 91 GLU A N 1
ATOM 707 C CA . GLU A 1 91 ? 8.692 -13.121 1.624 1.00 94.50 91 GLU A CA 1
ATOM 708 C C . GLU A 1 91 ? 8.331 -14.315 2.517 1.00 94.50 91 GLU A C 1
ATOM 710 O O . GLU A 1 91 ? 8.547 -15.457 2.112 1.00 94.50 91 GLU A O 1
ATOM 715 N N . GLN A 1 92 ? 7.766 -14.062 3.700 1.00 95.94 92 GLN A N 1
ATOM 716 C CA . GLN A 1 92 ? 7.302 -15.070 4.650 1.00 95.94 92 GLN A CA 1
ATOM 717 C C . GLN A 1 92 ? 5.854 -15.499 4.364 1.00 95.94 92 GLN A C 1
ATOM 719 O O . GLN A 1 92 ? 5.368 -16.454 4.959 1.00 95.94 92 GLN A O 1
ATOM 724 N N . GLY A 1 93 ? 5.176 -14.849 3.411 1.00 96.31 93 GLY A N 1
ATOM 725 C CA . GLY A 1 93 ? 3.768 -15.109 3.129 1.00 96.31 93 GLY A CA 1
ATOM 726 C C . GLY A 1 93 ? 2.834 -14.419 4.120 1.00 96.31 93 GLY A C 1
ATOM 727 O O . GLY A 1 93 ? 1.685 -14.839 4.264 1.00 96.31 93 GLY A O 1
ATOM 728 N N . GLU A 1 94 ? 3.312 -13.370 4.786 1.00 98.00 94 GLU A N 1
ATOM 729 C CA . GLU A 1 94 ? 2.583 -12.634 5.809 1.00 98.00 94 GLU A CA 1
ATOM 730 C C . GLU A 1 94 ? 2.210 -11.231 5.327 1.00 98.00 94 GLU A C 1
ATOM 732 O O . GLU A 1 94 ? 2.813 -10.663 4.411 1.00 98.00 94 GLU A O 1
ATOM 737 N N . ALA A 1 95 ? 1.160 -10.670 5.923 1.00 97.69 95 ALA A N 1
ATOM 738 C CA . ALA A 1 95 ? 0.793 -9.276 5.744 1.00 97.69 95 ALA A CA 1
ATOM 739 C C . ALA A 1 95 ? 0.005 -8.751 6.946 1.00 97.69 95 ALA A C 1
ATOM 741 O O . ALA A 1 95 ? -0.765 -9.476 7.579 1.00 97.69 95 ALA A O 1
ATOM 742 N N . SER A 1 96 ? 0.149 -7.460 7.239 1.00 98.25 96 SER A N 1
ATOM 743 C CA . SER A 1 96 ? -0.619 -6.800 8.296 1.00 98.25 96 SER A CA 1
ATOM 744 C C . SER A 1 96 ? -1.061 -5.393 7.909 1.00 98.25 96 SER A C 1
ATOM 746 O O . SER A 1 96 ? -0.481 -4.747 7.041 1.00 98.25 96 SER A O 1
ATOM 748 N N . GLY A 1 97 ? -2.120 -4.902 8.539 1.00 97.19 97 GLY A N 1
ATOM 749 C CA . GLY A 1 97 ? -2.629 -3.561 8.278 1.00 97.19 97 GLY A CA 1
ATOM 750 C C . GLY A 1 97 ? -3.702 -3.152 9.269 1.00 97.19 97 GLY A C 1
ATOM 751 O O . GLY A 1 97 ? -4.029 -3.883 10.206 1.00 97.19 97 GLY A O 1
ATOM 752 N N . SER A 1 98 ? -4.272 -1.975 9.065 1.00 97.12 98 SER A N 1
ATOM 753 C CA . SER A 1 98 ? -5.382 -1.488 9.874 1.00 97.12 98 SER A CA 1
ATOM 754 C C . SER A 1 98 ? -6.289 -0.564 9.072 1.00 97.12 98 SER A C 1
ATOM 756 O O . SER A 1 98 ? -5.870 0.051 8.094 1.00 97.12 98 SER A O 1
ATOM 758 N N . LEU A 1 99 ? -7.542 -0.469 9.507 1.00 95.62 99 LEU A N 1
ATOM 759 C CA . LEU A 1 99 ? -8.522 0.489 9.010 1.00 95.62 99 LEU A CA 1
ATOM 760 C C . LEU A 1 99 ? -9.041 1.302 10.190 1.00 95.62 99 LEU A C 1
ATOM 762 O O . LEU A 1 99 ? -9.607 0.740 11.126 1.00 95.62 99 LEU A O 1
ATOM 766 N N . PHE A 1 100 ? -8.873 2.617 10.111 1.00 95.44 100 PHE A N 1
ATOM 767 C CA . PHE A 1 100 ? -9.594 3.576 10.938 1.00 95.44 100 PHE A CA 1
ATOM 768 C C . PHE A 1 100 ? -10.790 4.103 10.142 1.00 95.44 100 PHE A C 1
ATOM 770 O O . PHE A 1 100 ? -10.636 4.491 8.982 1.00 95.44 100 PHE A O 1
ATOM 777 N N . TRP A 1 101 ? -11.972 4.113 10.751 1.00 94.19 101 TRP A N 1
ATOM 778 C CA . TRP A 1 101 ? -13.195 4.566 10.105 1.00 94.19 101 TRP A CA 1
ATOM 779 C C . TRP A 1 101 ? -14.110 5.308 11.075 1.00 94.19 101 TRP A C 1
ATOM 781 O O . TRP A 1 101 ? -14.541 4.752 12.077 1.00 94.19 101 TRP A O 1
ATOM 791 N N . ASP A 1 102 ? -14.451 6.548 10.760 1.00 92.06 102 ASP A N 1
ATOM 792 C CA . ASP A 1 102 ? -15.360 7.393 11.535 1.00 92.06 102 ASP A CA 1
ATOM 793 C C . ASP A 1 102 ? -16.456 7.986 10.633 1.00 92.06 102 ASP A C 1
ATOM 795 O O . ASP A 1 102 ? -16.651 7.560 9.489 1.00 92.06 102 ASP A O 1
ATOM 799 N N . ASP A 1 103 ? -17.200 8.977 11.121 1.00 88.31 103 ASP A N 1
ATOM 800 C CA . ASP A 1 103 ? -18.213 9.664 10.315 1.00 88.31 103 ASP A CA 1
ATOM 801 C C . ASP A 1 103 ? -17.631 10.624 9.256 1.00 88.31 103 ASP A C 1
ATOM 803 O O . ASP A 1 103 ? -18.335 10.946 8.291 1.00 88.31 103 ASP A O 1
ATOM 807 N N . GLY A 1 104 ? -16.340 10.965 9.368 1.00 87.75 104 GLY A N 1
ATOM 808 C CA . GLY A 1 104 ? -15.569 11.802 8.453 1.00 87.75 104 GLY A CA 1
ATOM 809 C C . GLY A 1 104 ? -15.822 13.306 8.569 1.00 87.75 104 GLY A C 1
ATOM 810 O O . GLY A 1 104 ? -15.420 14.027 7.656 1.00 87.75 104 GLY A O 1
ATOM 811 N N . ASP A 1 105 ? -16.513 13.768 9.616 1.00 86.06 105 ASP A N 1
ATOM 812 C CA . ASP A 1 105 ? -16.940 15.175 9.755 1.00 86.06 105 ASP A CA 1
ATOM 813 C C . ASP A 1 105 ? -16.899 15.685 11.208 1.00 86.06 105 ASP A C 1
ATOM 815 O O . ASP A 1 105 ? -16.567 16.845 11.458 1.00 86.06 105 ASP A O 1
ATOM 819 N N . SER A 1 106 ? -17.207 14.835 12.193 1.00 89.19 106 SER A N 1
ATOM 820 C CA . SER A 1 106 ? -17.212 15.252 13.596 1.00 89.19 106 SER A CA 1
ATOM 821 C C . SER A 1 106 ? -15.817 15.637 14.092 1.00 89.19 106 SER A C 1
ATOM 823 O O . SER A 1 106 ? -14.808 15.030 13.743 1.00 89.19 106 SER A O 1
ATOM 825 N N . VAL A 1 107 ? -15.766 16.632 14.979 1.00 89.88 107 VAL A N 1
ATOM 826 C CA . VAL A 1 107 ? -14.532 17.034 15.667 1.00 89.88 107 VAL A CA 1
ATOM 827 C C . VAL A 1 107 ? -14.310 16.150 16.900 1.00 89.88 107 VAL A C 1
ATOM 829 O O . VAL A 1 107 ? -15.265 15.768 17.588 1.00 89.88 107 VAL A O 1
ATOM 832 N N . ASP A 1 108 ? -13.045 15.866 17.199 1.00 91.44 108 ASP A N 1
ATOM 833 C CA . ASP A 1 108 ? -12.575 15.053 18.329 1.00 91.44 108 ASP A CA 1
ATOM 834 C C . ASP A 1 108 ? -13.096 13.600 18.324 1.00 91.44 108 ASP A C 1
ATOM 836 O O . ASP A 1 108 ? -13.474 13.056 19.365 1.00 91.44 108 ASP A O 1
ATOM 840 N N . THR A 1 109 ? -13.199 12.961 17.152 1.00 89.25 109 THR A N 1
ATOM 841 C CA . THR A 1 109 ? -13.682 11.569 17.058 1.00 89.25 109 THR A CA 1
ATOM 842 C C . THR A 1 109 ? -12.779 10.601 17.814 1.00 89.25 109 THR A C 1
ATOM 844 O O . THR A 1 109 ? -13.286 9.676 18.443 1.00 89.25 109 THR A O 1
ATOM 847 N N . ILE A 1 110 ? -11.465 10.842 17.824 1.00 90.06 110 ILE A N 1
ATOM 848 C CA . ILE A 1 110 ? -10.480 10.015 18.531 1.00 90.06 110 ILE A CA 1
ATOM 849 C C . ILE A 1 110 ? -10.630 10.170 20.050 1.00 90.06 110 ILE A C 1
ATOM 851 O O . ILE A 1 110 ? -10.733 9.171 20.756 1.00 90.06 110 ILE A O 1
ATOM 855 N N . GLU A 1 111 ? -10.693 11.403 20.552 1.00 94.38 111 GLU A N 1
ATOM 856 C CA . GLU A 1 111 ? -10.796 11.721 21.980 1.00 94.38 111 GLU A CA 1
ATOM 857 C C . GLU A 1 111 ? -12.143 11.294 22.571 1.00 94.38 111 GLU A C 1
ATOM 859 O O . GLU A 1 111 ? -12.217 10.922 23.740 1.00 94.38 111 GLU A O 1
ATOM 864 N N . LYS A 1 112 ? -13.211 11.344 21.764 1.00 93.31 112 LYS A N 1
ATOM 865 C CA . LYS A 1 112 ? -14.557 10.883 22.141 1.00 93.31 112 LYS A CA 1
ATOM 866 C C . LYS A 1 112 ? -14.766 9.387 21.900 1.00 93.31 112 LYS A C 1
ATOM 868 O O . LYS A 1 112 ? -15.871 8.905 22.132 1.00 93.31 112 LYS A O 1
ATOM 873 N N . GLU A 1 113 ? -13.750 8.682 21.399 1.00 92.62 113 GLU A N 1
ATOM 874 C CA . GLU A 1 113 ? -13.810 7.260 21.038 1.00 92.62 113 GLU A CA 1
ATOM 875 C C . GLU A 1 113 ? -14.965 6.917 20.076 1.00 92.62 113 GLU A C 1
ATOM 877 O O . GLU A 1 113 ? -15.492 5.806 20.060 1.00 92.62 113 GLU A O 1
ATOM 882 N N . ASN A 1 114 ? -15.362 7.878 19.236 1.00 95.25 114 ASN A N 1
ATOM 883 C CA . ASN A 1 114 ? -16.437 7.725 18.261 1.00 95.25 114 ASN A CA 1
ATOM 884 C C . ASN A 1 114 ? -15.872 7.340 16.889 1.00 95.25 114 ASN A C 1
ATOM 886 O O . ASN A 1 114 ? -15.940 8.105 15.925 1.00 95.25 114 ASN A O 1
ATOM 890 N N . TYR A 1 115 ? -15.272 6.155 16.826 1.00 95.31 115 TYR A N 1
ATOM 891 C CA . TYR A 1 115 ? -14.704 5.588 15.609 1.00 95.31 115 TYR A CA 1
ATOM 892 C C . TYR A 1 115 ? -14.724 4.058 15.648 1.00 95.31 115 TYR A C 1
ATOM 894 O O . TYR A 1 115 ? -14.893 3.422 16.686 1.00 95.31 115 TYR A O 1
ATOM 902 N N . PHE A 1 116 ? -14.504 3.460 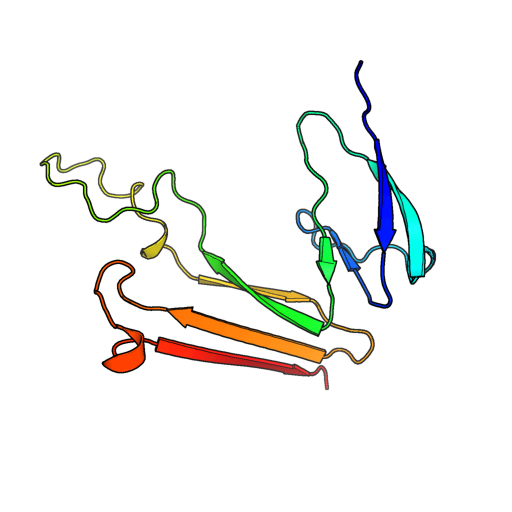14.487 1.00 95.06 116 PHE A N 1
ATOM 903 C CA . PHE A 1 116 ? -14.219 2.051 14.301 1.00 95.06 116 PHE A CA 1
ATOM 904 C C . PHE A 1 116 ? -12.738 1.870 13.957 1.00 95.06 116 PHE A C 1
ATOM 906 O O . PHE A 1 116 ? -12.200 2.565 13.095 1.00 95.06 116 PHE A O 1
ATOM 913 N N . LEU A 1 117 ? -12.078 0.921 14.620 1.00 96.56 117 LEU A N 1
ATOM 914 C CA . LEU A 1 117 ? -10.696 0.545 14.334 1.00 96.56 117 LEU A CA 1
ATOM 915 C C . LEU A 1 117 ? -10.603 -0.971 14.161 1.00 96.56 117 LEU A C 1
ATOM 917 O O . LEU A 1 117 ? -10.849 -1.726 15.100 1.00 96.56 117 LEU A O 1
ATOM 921 N N . ALA A 1 118 ? -10.194 -1.407 12.974 1.00 96.12 118 ALA A N 1
ATOM 922 C CA . ALA A 1 118 ? -9.883 -2.800 12.681 1.00 96.12 118 ALA A CA 1
ATOM 923 C C . ALA A 1 118 ? -8.379 -2.988 12.481 1.00 96.12 118 ALA A C 1
ATOM 925 O O . ALA A 1 118 ? -7.710 -2.151 11.873 1.00 96.12 118 ALA A O 1
ATOM 926 N N . LYS A 1 119 ? -7.859 -4.118 12.964 1.00 97.62 119 LYS A N 1
ATOM 927 C CA . LYS A 1 119 ? -6.508 -4.604 12.666 1.00 97.62 119 LYS A CA 1
ATOM 928 C C . LYS A 1 119 ? -6.625 -5.873 11.833 1.00 97.62 119 LYS A C 1
ATOM 930 O O . LYS A 1 119 ? -7.426 -6.745 12.160 1.00 97.62 119 LYS A O 1
ATOM 935 N N . TYR A 1 120 ? -5.821 -5.964 10.785 1.00 97.06 120 TYR A N 1
ATOM 936 C CA . TYR A 1 120 ? -5.774 -7.098 9.876 1.00 97.06 120 TYR A CA 1
ATOM 937 C C . TYR A 1 120 ? -4.420 -7.784 9.978 1.00 97.06 120 TYR A C 1
ATOM 939 O O . TYR A 1 120 ? -3.380 -7.127 10.045 1.00 97.06 120 TYR A O 1
ATOM 947 N N . THR A 1 121 ? -4.452 -9.108 9.946 1.00 97.44 121 THR A N 1
ATOM 948 C CA . THR A 1 121 ? -3.275 -9.972 9.900 1.00 97.44 121 THR A CA 1
ATOM 949 C C . THR A 1 121 ? -3.589 -11.150 8.994 1.00 97.44 121 THR A C 1
ATOM 951 O O . THR A 1 121 ? -4.665 -11.739 9.104 1.00 97.44 121 THR A O 1
ATOM 954 N N . TYR A 1 122 ? -2.652 -11.503 8.129 1.00 97.12 122 TYR A N 1
ATOM 955 C CA . TYR A 1 122 ? -2.686 -12.702 7.308 1.00 97.12 122 TYR A CA 1
ATOM 956 C C . TYR A 1 122 ? -1.321 -13.381 7.402 1.00 97.12 122 TYR A C 1
ATOM 958 O O . TYR A 1 122 ? -0.298 -12.704 7.339 1.00 97.12 122 TYR A O 1
ATOM 966 N N 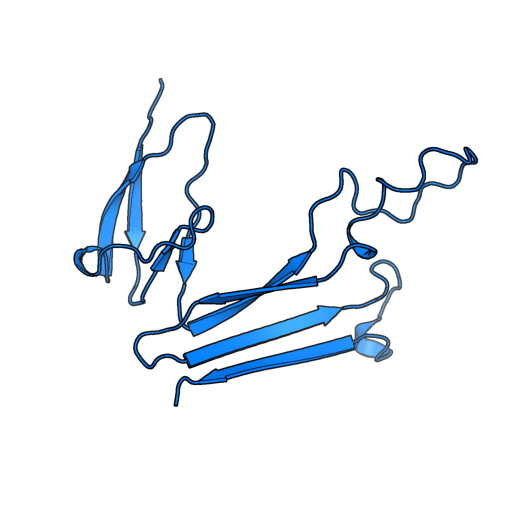. SER A 1 123 ? -1.314 -14.701 7.544 1.00 96.44 123 SER A N 1
ATOM 967 C CA . SER A 1 123 ? -0.118 -15.534 7.451 1.00 96.44 123 SER A CA 1
ATOM 968 C C . SER A 1 123 ? -0.513 -16.793 6.692 1.00 96.44 123 SER A C 1
ATOM 970 O O . SER A 1 123 ? -1.577 -17.369 6.945 1.00 96.44 123 SER A O 1
ATOM 972 N N . LYS A 1 124 ? 0.280 -17.148 5.685 1.00 85.88 124 LYS A N 1
ATOM 973 C CA . LYS A 1 124 ? 0.051 -18.339 4.875 1.00 85.88 124 LYS A CA 1
ATOM 974 C C . LYS A 1 124 ? 0.551 -19.559 5.654 1.00 85.88 124 LYS A C 1
ATOM 976 O O . LYS A 1 124 ? 1.729 -19.606 5.990 1.00 85.88 124 LYS A O 1
ATOM 981 N N . GLU A 1 125 ? -0.347 -20.506 5.927 1.00 69.25 125 GLU A N 1
ATOM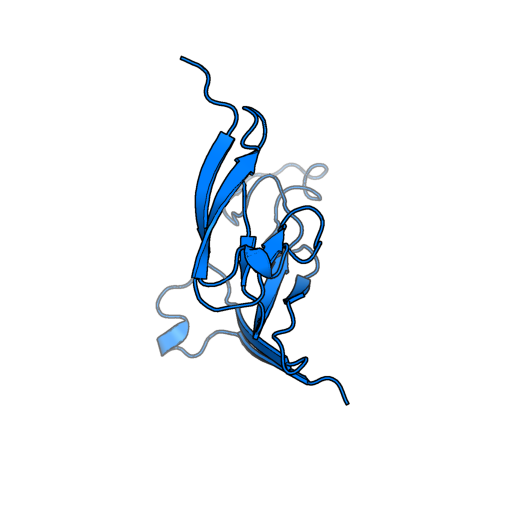 982 C CA . GLU A 1 125 ? -0.005 -21.813 6.523 1.00 69.25 125 GLU A CA 1
ATOM 983 C C . GLU A 1 125 ? 1.017 -22.603 5.688 1.00 69.25 125 GLU A C 1
ATOM 985 O O . GLU A 1 125 ? 0.958 -22.532 4.431 1.00 69.25 125 GLU A O 1
#

Secondary structure (DSSP, 8-state):
----EEEEEE-SS-EEETTT-PBPPGGGTTEEEEEE--TT----EEETTEEEEEE---S---S------TTSTTSS-GGGSPEEEEEE--TTSEEEEEEEE--SS-TTTTTTT-SEEEEEEEE--

InterPro domains:
  IPR013780 Glycosyl hydrolase, all-beta [G3DSA:2.60.40.1180] (1-47)
  IPR013780 Glycosyl hydrolase, all-beta [G3DSA:2.60.40.1180] (49-125)
  IPR048395 Glycosyl hydrolase family 31, C-terminal domain [PF21365] (3-52)